Protein AF-A0A3D2C2N5-F1 (afdb_monomer)

Solvent-accessible surface area (backbone atoms only — not comparable to full-atom values): 8284 Å² total; per-residue (Å²): 113,70,69,58,53,47,53,53,48,52,54,52,52,60,46,55,76,74,48,88,79,74,85,89,80,91,80,88,78,79,84,83,82,83,88,67,76,67,67,65,82,75,57,78,84,77,79,89,74,62,71,46,78,41,65,74,47,24,3,36,42,69,61,50,52,56,50,53,52,53,56,63,68,71,47,66,97,87,62,80,56,43,34,36,37,63,19,26,42,40,44,76,32,90,33,33,64,61,32,47,56,51,52,52,49,37,37,74,71,70,45,32,49,70,51,84,21,71,50,50,52,26,60,74,66,71,54,87,50,95,86,63,45,76,115

Radius of gyration: 17.04 Å; Cα contacts (8 Å, |Δi|>4): 154; chains: 1; bounding box: 35×33×55 Å

Sequence (135 aa):
MVLADVEQRIRHHDRSHKELQSAQAHQQVAPTIIRGPLVSALISSLPAGPLDIIGDVHGEIHALEAILDRLDQRKPRGARPHLVFLGDLVDRGPDSMAVVDRVAGLVRDGRASCILGNHELNLIRDRKRSGNHWF

Nearest PDB structures (foldseek):
  8alk-assembly1_B  TM=4.092E-01  e=3.899E+00  Homo sapiens
  8ap9-assembly1_G  TM=3.408E-01  e=6.940E+00  Trypanosoma brucei brucei
  3tsa-assembly1_B  TM=3.134E-01  e=7.399E+00  Saccharopolyspora spinosa
  2e89-assembly2_C  TM=3.038E-01  e=7.399E+00  Aquifex aeolicus

pLDDT: mean 76.77, std 20.69, range [29.77, 98.12]

Mean predicted aligned error: 11.0 Å

Foldseek 3Di:
DLLVLLLVLLVVVVVVVVPPDDDDDDDDDDDDDDDDPVPVVVDDDDDDDAEDEDEAQAQVLVVVVVVVVVLVVVDDPDDRHAYEYEANLHADYDGSNNSSVVQVVCVVVVRYDYDYDVLSVCSSVVNDDVRRPRD

Structure (mmCIF, N/CA/C/O backbone):
data_AF-A0A3D2C2N5-F1
#
_entry.id   AF-A0A3D2C2N5-F1
#
loop_
_atom_site.group_PDB
_atom_site.id
_atom_site.type_symbol
_atom_site.label_atom_id
_atom_site.label_alt_id
_atom_site.label_comp_id
_atom_site.label_asym_id
_atom_site.label_entity_id
_atom_site.label_seq_id
_atom_site.pdbx_PDB_ins_code
_atom_site.Cartn_x
_atom_site.Cartn_y
_atom_site.Cartn_z
_atom_site.occupancy
_atom_site.B_iso_or_equiv
_atom_site.auth_seq_id
_atom_site.auth_comp_id
_atom_site.auth_asym_id
_atom_site.auth_atom_id
_atom_site.pdbx_PDB_model_num
ATOM 1 N N . MET A 1 1 ? -11.634 2.674 -7.690 1.00 53.88 1 MET A N 1
ATOM 2 C CA . MET A 1 1 ? -11.533 3.392 -8.977 1.00 53.88 1 MET A CA 1
ATOM 3 C C . MET A 1 1 ? -10.067 3.629 -9.321 1.00 53.88 1 MET A C 1
ATOM 5 O O . MET A 1 1 ? -9.597 2.988 -10.237 1.00 53.88 1 MET A O 1
ATOM 9 N N . VAL A 1 2 ? -9.306 4.371 -8.508 1.00 68.88 2 VAL A N 1
ATOM 10 C CA . VAL A 1 2 ? -7.919 4.758 -8.845 1.00 68.88 2 VAL A CA 1
ATOM 11 C C . VAL A 1 2 ? -6.908 3.597 -8.941 1.00 68.88 2 VAL A C 1
ATOM 13 O O . VAL A 1 2 ? -6.146 3.557 -9.896 1.00 68.88 2 VAL A O 1
ATOM 16 N N . LEU A 1 3 ? -6.908 2.618 -8.021 1.00 72.38 3 LEU A N 1
ATOM 17 C CA . LEU A 1 3 ? -5.986 1.465 -8.116 1.00 72.38 3 LEU A CA 1
ATOM 18 C C . LEU A 1 3 ? -6.238 0.599 -9.364 1.00 72.38 3 LEU A C 1
ATOM 20 O O . LEU A 1 3 ? -5.293 0.102 -9.958 1.00 72.38 3 LEU A O 1
ATOM 24 N N . ALA A 1 4 ? -7.490 0.490 -9.820 1.00 73.62 4 ALA A N 1
ATOM 25 C CA . ALA A 1 4 ? -7.815 -0.237 -11.048 1.00 73.62 4 ALA A CA 1
ATOM 26 C C . ALA A 1 4 ? -7.259 0.472 -12.298 1.00 73.62 4 ALA A C 1
ATOM 28 O O . 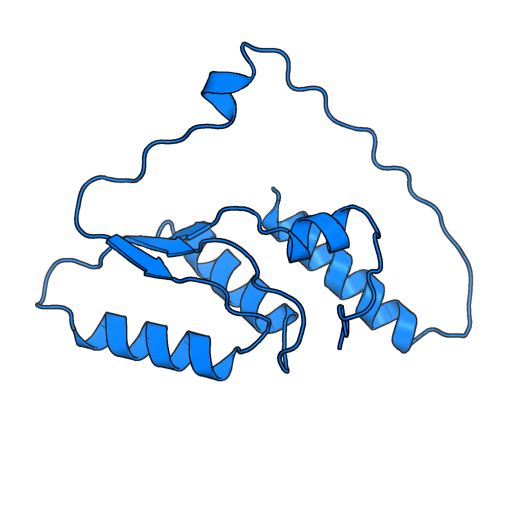ALA A 1 4 ? -6.795 -0.189 -13.225 1.00 73.62 4 ALA A O 1
ATOM 29 N N . ASP A 1 5 ? -7.258 1.809 -12.309 1.00 74.31 5 ASP A N 1
ATOM 30 C CA . ASP A 1 5 ? -6.649 2.593 -13.390 1.00 74.31 5 ASP A CA 1
ATOM 31 C C . ASP A 1 5 ? -5.119 2.411 -13.409 1.00 74.31 5 ASP A C 1
ATOM 33 O O . ASP A 1 5 ? -4.521 2.300 -14.481 1.00 74.31 5 ASP A O 1
ATOM 37 N N . VAL A 1 6 ? -4.485 2.311 -12.231 1.00 73.56 6 VAL A N 1
ATOM 38 C CA . VAL A 1 6 ? -3.057 1.968 -12.086 1.00 73.56 6 VAL A CA 1
ATOM 39 C C . VAL A 1 6 ? -2.783 0.565 -12.641 1.00 73.56 6 VAL A C 1
ATOM 41 O O . VAL A 1 6 ? -1.938 0.433 -13.526 1.00 73.56 6 VAL A O 1
ATOM 44 N N . GLU A 1 7 ? -3.532 -0.460 -12.213 1.00 78.56 7 GLU A N 1
ATOM 45 C CA . GLU A 1 7 ? -3.403 -1.846 -12.707 1.00 78.56 7 GLU A CA 1
ATOM 46 C C . GLU A 1 7 ? -3.497 -1.919 -14.240 1.00 78.56 7 GLU A C 1
ATOM 48 O O . GLU A 1 7 ? -2.642 -2.514 -14.902 1.00 78.56 7 GLU A O 1
ATOM 53 N N . GLN A 1 8 ? -4.519 -1.286 -14.831 1.00 78.44 8 GLN A N 1
ATOM 54 C CA . GLN A 1 8 ? -4.705 -1.263 -16.286 1.00 78.44 8 GLN A CA 1
ATOM 55 C C . GLN A 1 8 ? -3.513 -0.628 -17.008 1.00 78.44 8 GLN A C 1
ATOM 57 O O . GLN A 1 8 ? -3.104 -1.101 -18.074 1.00 78.44 8 GLN A O 1
ATOM 62 N N . ARG A 1 9 ? -2.937 0.428 -16.428 1.00 80.75 9 ARG A N 1
ATOM 63 C CA . ARG A 1 9 ? -1.818 1.159 -17.021 1.00 80.75 9 ARG A CA 1
ATOM 64 C C . ARG A 1 9 ? -0.505 0.384 -16.952 1.00 80.75 9 ARG A C 1
ATOM 66 O O . ARG A 1 9 ? 0.233 0.417 -17.940 1.00 80.75 9 ARG A O 1
ATOM 73 N N . ILE A 1 10 ? -0.251 -0.336 -15.854 1.00 76.50 10 ILE A N 1
ATOM 74 C CA . ILE A 1 10 ? 0.893 -1.258 -15.749 1.00 76.50 10 ILE A CA 1
ATOM 75 C C . ILE A 1 10 ? 0.752 -2.353 -16.819 1.00 76.50 10 ILE A C 1
ATOM 77 O O . ILE A 1 10 ? 1.657 -2.527 -17.631 1.00 76.50 10 ILE A O 1
ATOM 81 N N . ARG A 1 11 ? -0.424 -2.998 -16.933 1.00 77.94 11 ARG A N 1
ATOM 82 C CA . ARG A 1 11 ? -0.673 -4.054 -17.945 1.00 77.94 11 ARG A CA 1
ATOM 83 C C . ARG A 1 11 ? -0.476 -3.566 -19.381 1.00 77.94 11 ARG A C 1
ATOM 85 O O . ARG A 1 11 ? 0.016 -4.312 -20.226 1.00 77.94 11 ARG A O 1
ATOM 92 N N . HIS A 1 12 ? -0.889 -2.334 -19.675 1.00 73.81 12 HIS A N 1
ATOM 93 C CA . HIS A 1 12 ? -0.700 -1.729 -20.994 1.00 73.81 12 HIS A CA 1
ATOM 94 C C . HIS A 1 12 ? 0.785 -1.485 -21.312 1.00 73.81 12 HIS A C 1
ATOM 96 O O . HIS A 1 12 ? 1.229 -1.747 -22.432 1.00 73.81 12 HIS A O 1
ATOM 102 N N . HIS A 1 13 ? 1.567 -1.038 -20.327 1.00 66.75 13 HIS A N 1
ATOM 103 C CA . HIS A 1 13 ? 3.010 -0.856 -20.486 1.00 66.75 13 HIS A CA 1
ATOM 104 C C . HIS A 1 13 ? 3.757 -2.192 -20.636 1.00 66.75 13 HIS A C 1
ATOM 106 O O . HIS A 1 13 ? 4.566 -2.316 -21.556 1.00 66.75 13 HIS A O 1
ATOM 112 N N . ASP A 1 14 ? 3.425 -3.216 -19.843 1.00 62.28 14 ASP A N 1
ATOM 113 C CA . ASP A 1 14 ? 4.034 -4.554 -19.954 1.00 62.28 14 ASP A CA 1
ATOM 114 C C . ASP A 1 14 ? 3.769 -5.210 -21.317 1.00 62.28 14 ASP A C 1
ATOM 116 O O . ASP A 1 14 ? 4.651 -5.844 -21.905 1.00 62.28 14 ASP A O 1
ATOM 120 N N . ARG A 1 15 ? 2.558 -5.031 -21.868 1.00 55.47 15 ARG A N 1
ATOM 121 C CA . ARG A 1 15 ? 2.233 -5.481 -23.234 1.00 55.47 15 ARG A CA 1
ATOM 122 C C . ARG A 1 15 ? 3.045 -4.747 -24.295 1.00 55.47 15 ARG A C 1
ATOM 124 O O . ARG A 1 15 ? 3.504 -5.380 -25.241 1.00 55.47 15 ARG A O 1
ATOM 131 N N . SER A 1 16 ? 3.305 -3.456 -24.103 1.00 50.47 16 SER A N 1
ATOM 132 C CA . SER A 1 16 ? 4.093 -2.646 -25.040 1.00 50.47 16 SER A CA 1
ATOM 133 C C . SER A 1 16 ? 5.555 -3.114 -25.158 1.00 50.47 16 SER A C 1
ATOM 135 O O . SER A 1 16 ? 6.175 -2.903 -26.197 1.00 50.47 16 SER A O 1
ATOM 137 N N . HIS A 1 17 ? 6.101 -3.799 -24.142 1.00 45.78 17 HIS A N 1
ATOM 138 C CA . HIS A 1 17 ? 7.426 -4.436 -24.206 1.00 45.78 17 HIS A CA 1
ATOM 139 C C . HIS A 1 17 ? 7.424 -5.803 -24.919 1.00 45.78 17 HIS A C 1
ATOM 141 O O . HIS A 1 17 ? 8.461 -6.220 -25.436 1.00 45.78 17 HIS A O 1
ATOM 147 N N . LYS A 1 18 ? 6.278 -6.501 -24.978 1.00 40.97 18 LYS A N 1
ATOM 148 C CA . LYS A 1 18 ? 6.130 -7.789 -25.687 1.00 40.97 18 LYS A CA 1
ATOM 149 C C . LYS A 1 18 ? 5.629 -7.648 -27.129 1.00 40.97 18 LYS A C 1
ATOM 151 O O . LYS A 1 18 ? 5.883 -8.538 -27.934 1.00 40.97 18 LYS A O 1
ATOM 156 N N . GLU A 1 19 ? 4.983 -6.538 -27.482 1.00 37.81 19 GLU A N 1
ATOM 157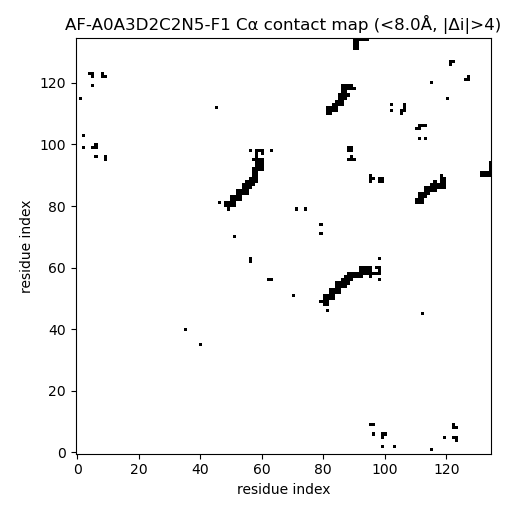 C CA . GLU A 1 19 ? 4.381 -6.304 -28.804 1.00 37.81 19 GLU A CA 1
ATOM 158 C C . GLU A 1 19 ? 5.014 -5.107 -29.538 1.00 37.81 19 GLU A C 1
ATOM 160 O O . GLU A 1 19 ? 4.330 -4.210 -30.024 1.00 37.81 19 GLU A O 1
ATOM 165 N N . LEU A 1 20 ? 6.339 -5.121 -29.723 1.00 41.62 20 LEU A N 1
ATOM 166 C CA . LEU A 1 20 ? 7.014 -4.234 -30.690 1.00 41.62 20 LEU A CA 1
ATOM 167 C C . LEU A 1 20 ? 6.808 -4.646 -32.165 1.00 41.62 20 LEU A C 1
ATOM 169 O O . LEU A 1 20 ? 7.572 -4.239 -33.035 1.00 41.62 20 LEU A O 1
ATOM 173 N N . GLN A 1 21 ? 5.749 -5.400 -32.472 1.00 47.03 21 GLN A N 1
ATOM 174 C CA . GLN A 1 21 ? 5.176 -5.517 -33.814 1.00 47.03 21 GLN A CA 1
ATOM 175 C C . GLN A 1 21 ? 3.660 -5.731 -33.716 1.00 47.03 21 GLN A C 1
ATOM 177 O O . GLN A 1 21 ? 3.198 -6.865 -33.726 1.00 47.03 21 GLN A O 1
ATOM 182 N N . SER A 1 22 ? 2.879 -4.650 -33.619 1.00 34.94 22 SER A N 1
ATOM 183 C CA . SER A 1 22 ? 1.738 -4.353 -34.512 1.00 34.94 22 SER A CA 1
ATOM 184 C C . SER A 1 22 ? 0.665 -3.447 -33.877 1.00 34.94 22 SER A C 1
ATOM 186 O O . SER A 1 22 ? 0.139 -3.712 -32.809 1.00 34.94 22 SER A O 1
ATOM 188 N N . ALA A 1 23 ? 0.335 -2.396 -34.638 1.00 36.41 23 ALA A N 1
ATOM 189 C CA . ALA A 1 23 ? -0.903 -1.608 -34.678 1.00 36.41 23 ALA A CA 1
ATOM 190 C C . ALA A 1 23 ? -1.383 -0.797 -33.447 1.00 36.41 23 ALA A C 1
ATOM 192 O O . ALA A 1 23 ? -1.660 -1.286 -32.360 1.00 36.41 23 ALA A O 1
ATOM 193 N N . GLN A 1 24 ? -1.580 0.497 -33.716 1.00 48.19 24 GLN A N 1
ATOM 194 C CA . GLN A 1 24 ? -2.157 1.532 -32.857 1.00 48.19 24 GLN A CA 1
ATOM 195 C C . GLN A 1 24 ? -3.647 1.294 -32.541 1.00 48.19 24 GLN A C 1
ATOM 197 O O . GLN A 1 24 ? -4.404 0.910 -33.429 1.00 48.19 24 GLN A O 1
ATOM 202 N N . ALA A 1 25 ? -4.099 1.717 -31.354 1.00 34.84 25 ALA A N 1
ATOM 203 C CA . ALA A 1 25 ? -5.458 2.235 -31.148 1.00 34.84 25 ALA A CA 1
ATOM 204 C C . ALA A 1 25 ? -5.496 3.214 -29.957 1.00 34.84 25 ALA A C 1
ATOM 206 O O . ALA A 1 25 ? -5.278 2.838 -28.809 1.00 34.84 25 ALA A O 1
ATOM 207 N N . HIS A 1 26 ? -5.764 4.490 -30.247 1.00 45.66 26 HIS A N 1
ATOM 208 C CA . HIS A 1 26 ? -6.081 5.518 -29.255 1.00 45.66 26 HIS A CA 1
ATOM 209 C C . HIS A 1 26 ? -7.474 5.263 -28.670 1.00 45.66 26 HIS A C 1
ATOM 211 O O . HIS A 1 26 ? -8.437 5.153 -29.428 1.00 45.66 26 HIS A O 1
ATOM 217 N N . GLN A 1 27 ? -7.614 5.290 -27.343 1.00 36.47 27 GLN A N 1
ATOM 218 C CA . GLN A 1 27 ? -8.919 5.451 -26.703 1.00 36.47 27 GLN A CA 1
ATOM 219 C C . GLN A 1 27 ? -8.841 6.572 -25.661 1.00 36.47 27 GLN A C 1
ATOM 221 O O . GLN A 1 27 ? -8.244 6.427 -24.597 1.00 36.47 27 GLN A O 1
ATOM 226 N N . GLN A 1 28 ? -9.400 7.732 -26.014 1.00 33.47 28 GLN A N 1
ATOM 227 C CA . GLN A 1 28 ? -9.581 8.860 -25.102 1.00 33.47 28 GLN A CA 1
ATOM 228 C C . GLN A 1 28 ? -10.653 8.500 -24.070 1.00 33.47 28 GLN A C 1
ATOM 230 O O . GLN A 1 28 ? -11.818 8.314 -24.418 1.00 33.47 28 GLN A O 1
ATOM 235 N N . VAL A 1 29 ? -10.266 8.431 -22.798 1.00 37.09 29 VAL A N 1
ATOM 236 C CA . VAL A 1 29 ? -11.207 8.351 -21.678 1.00 37.09 29 VAL A CA 1
ATOM 237 C C . VAL A 1 29 ? -11.601 9.783 -21.312 1.00 37.09 29 VAL A C 1
ATOM 239 O O . VAL A 1 29 ? -10.746 10.598 -20.966 1.00 37.09 29 VAL A O 1
ATOM 242 N N . ALA A 1 30 ? -12.883 10.125 -21.447 1.00 29.77 30 ALA A N 1
ATOM 243 C CA . ALA A 1 30 ? -13.382 11.452 -21.097 1.00 29.77 30 ALA A CA 1
ATOM 244 C C . ALA A 1 30 ? -13.314 11.670 -19.570 1.00 29.77 30 ALA A C 1
ATOM 246 O O . ALA A 1 30 ? -13.683 10.767 -18.816 1.00 29.77 30 ALA A O 1
ATOM 247 N N . PRO A 1 31 ? -12.877 12.847 -19.080 1.00 37.38 31 PRO A N 1
ATOM 248 C CA . PRO A 1 31 ? -12.829 13.113 -17.649 1.00 37.38 31 PRO A CA 1
ATOM 249 C C . PRO A 1 31 ? -14.248 13.255 -17.082 1.00 37.38 31 PRO A C 1
ATOM 251 O O . PRO A 1 31 ? -15.002 14.154 -17.458 1.00 37.38 31 PRO A O 1
ATOM 254 N N . THR A 1 32 ? -14.606 12.383 -16.142 1.00 40.78 32 THR A N 1
ATOM 255 C CA . THR A 1 32 ? -15.839 12.504 -15.357 1.00 40.78 32 THR A CA 1
ATOM 256 C C . THR A 1 32 ? -15.734 13.713 -14.425 1.00 40.78 32 THR A C 1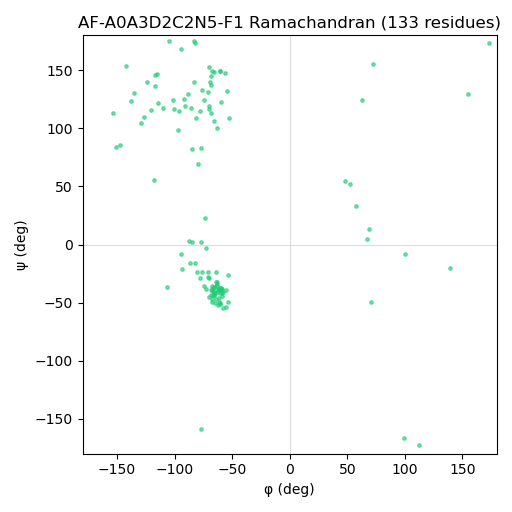
ATOM 258 O O . THR A 1 32 ? -14.934 13.727 -13.492 1.00 40.78 32 THR A O 1
ATOM 261 N N . ILE A 1 33 ? -16.547 14.744 -14.670 1.00 44.19 33 ILE A N 1
ATOM 262 C CA . ILE A 1 33 ? -16.612 15.949 -13.832 1.00 44.19 33 ILE A CA 1
ATOM 263 C C . ILE A 1 33 ? -17.493 15.658 -12.611 1.00 44.19 33 ILE A C 1
ATOM 265 O O . ILE A 1 33 ? -18.715 15.577 -12.727 1.00 44.19 33 ILE A O 1
ATOM 269 N N . ILE A 1 34 ? -16.888 15.548 -11.427 1.00 47.66 34 ILE A N 1
ATOM 270 C CA . ILE A 1 34 ? -17.625 15.482 -10.158 1.00 47.66 34 ILE A CA 1
ATOM 271 C C . ILE A 1 34 ? -18.086 16.900 -9.788 1.00 47.66 34 ILE A C 1
ATOM 273 O O . ILE A 1 34 ? -17.263 17.782 -9.546 1.00 47.66 34 ILE A O 1
ATOM 277 N N . ARG A 1 35 ? -19.405 17.138 -9.760 1.00 41.06 35 ARG A N 1
ATOM 278 C CA . ARG A 1 35 ? -20.008 18.411 -9.320 1.00 41.06 35 ARG A CA 1
ATOM 279 C C . ARG A 1 35 ? -20.426 18.318 -7.845 1.00 41.06 35 ARG A C 1
ATOM 281 O O . ARG A 1 35 ? -21.324 17.556 -7.509 1.00 41.06 35 ARG A O 1
ATOM 288 N N . GLY A 1 36 ? -19.778 19.111 -6.989 1.00 49.81 36 GLY A N 1
ATOM 289 C CA . GLY A 1 36 ? -20.025 19.277 -5.547 1.00 49.81 36 GLY A CA 1
ATOM 290 C C . GLY A 1 36 ? -18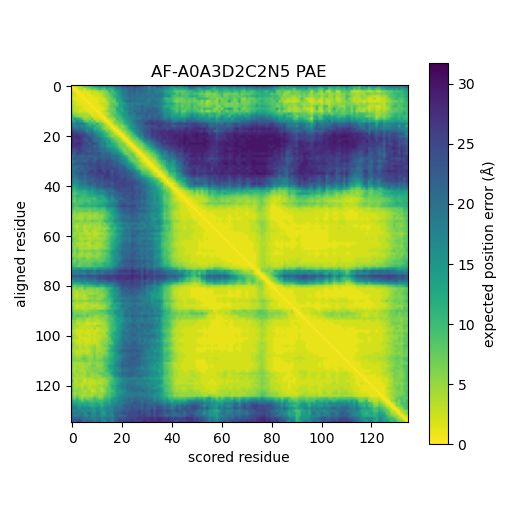.933 20.168 -4.924 1.00 49.81 36 GLY A C 1
ATOM 291 O O . GLY A 1 36 ? -17.982 20.501 -5.638 1.00 49.81 36 GLY A O 1
ATOM 292 N N . PRO A 1 37 ? -19.011 20.581 -3.640 1.00 45.88 37 PRO A N 1
ATOM 293 C CA . PRO A 1 37 ? -17.903 21.283 -2.995 1.00 45.88 37 PRO A CA 1
ATOM 294 C C . PRO A 1 37 ? -16.693 20.336 -2.946 1.00 45.88 37 PRO A C 1
ATOM 296 O O . PRO A 1 37 ? -16.629 19.424 -2.124 1.00 45.88 37 PRO A O 1
ATOM 299 N N . LEU A 1 38 ? -15.757 20.538 -3.879 1.00 54.62 38 LEU A N 1
ATOM 300 C CA . LEU A 1 38 ? -14.654 19.626 -4.218 1.00 54.62 38 LEU A CA 1
ATOM 301 C C . LEU A 1 38 ? -13.791 19.211 -3.020 1.00 54.62 38 LEU A C 1
ATOM 303 O O . LEU A 1 38 ? -13.201 18.138 -3.032 1.00 54.62 38 LEU A O 1
ATOM 307 N N . VAL A 1 39 ? -13.732 20.032 -1.974 1.00 48.34 39 VAL A N 1
ATOM 308 C CA . VAL A 1 39 ? -12.829 19.816 -0.839 1.00 48.34 39 VAL A CA 1
ATOM 309 C C . VAL A 1 39 ? -13.306 18.677 0.070 1.00 48.34 39 VAL A C 1
ATOM 311 O O . VAL A 1 39 ? -12.487 17.902 0.552 1.00 48.34 39 VAL A O 1
ATOM 314 N N . SER A 1 40 ? -14.622 18.507 0.256 1.00 48.16 40 SER A N 1
ATOM 315 C CA . SER A 1 40 ? -15.151 17.465 1.153 1.00 48.16 40 SER A CA 1
ATOM 316 C C . SER A 1 40 ? -15.091 16.061 0.547 1.00 48.16 40 SER A C 1
ATOM 318 O O . SER A 1 40 ? -15.090 15.090 1.292 1.00 48.16 40 SER A O 1
ATOM 320 N N . ALA A 1 41 ? -15.049 15.938 -0.783 1.00 58.25 41 ALA A N 1
ATOM 321 C CA . ALA A 1 41 ? -14.942 14.646 -1.466 1.00 58.25 41 ALA A CA 1
ATOM 322 C C . ALA A 1 41 ? -13.491 14.128 -1.549 1.00 58.25 41 ALA A C 1
ATOM 324 O O . ALA A 1 41 ? -13.278 12.951 -1.828 1.00 58.25 41 ALA A O 1
ATOM 325 N N . LEU A 1 42 ? -12.501 14.998 -1.313 1.00 65.50 42 LEU A N 1
ATOM 326 C CA . LEU A 1 42 ? -11.070 14.669 -1.337 1.00 65.50 42 LEU A CA 1
ATOM 327 C C . LEU A 1 42 ? -10.505 14.331 0.050 1.00 65.50 42 LEU A C 1
ATOM 329 O O . LEU A 1 42 ? -9.355 13.913 0.156 1.00 65.50 42 LEU A O 1
ATOM 333 N N . ILE A 1 43 ? -11.296 14.524 1.108 1.00 72.44 43 ILE A N 1
ATOM 334 C CA . ILE A 1 43 ? -10.893 14.297 2.494 1.00 72.44 43 ILE A CA 1
ATOM 335 C C . ILE A 1 43 ? -11.826 13.247 3.091 1.00 72.44 43 ILE A C 1
ATOM 337 O O . ILE A 1 43 ? -13.021 13.479 3.249 1.00 72.44 43 ILE A O 1
ATOM 341 N N . SER A 1 44 ? -11.266 12.096 3.448 1.00 76.00 44 SER A N 1
ATOM 342 C CA . SER A 1 44 ? -11.971 11.031 4.160 1.00 76.00 44 SER A CA 1
ATOM 343 C C . SER A 1 44 ? -11.334 10.812 5.525 1.00 76.00 44 SER A C 1
ATOM 345 O O . SER A 1 44 ? -10.109 10.735 5.631 1.00 76.00 44 SER A O 1
ATOM 347 N N . SER A 1 45 ? -12.152 10.653 6.562 1.00 84.06 45 SER A N 1
ATOM 348 C CA . SER A 1 45 ? -11.675 10.212 7.871 1.00 84.06 45 SER A CA 1
ATOM 349 C C . SER A 1 45 ? -11.223 8.753 7.816 1.00 84.06 45 SER A C 1
ATOM 351 O O . SER A 1 45 ? -11.895 7.916 7.211 1.00 84.06 45 SER A O 1
ATOM 353 N N . LEU A 1 46 ? -10.123 8.437 8.494 1.00 87.31 46 LEU A N 1
ATOM 354 C CA . LEU A 1 46 ? -9.714 7.055 8.728 1.00 87.31 46 LEU A CA 1
ATOM 355 C C . LEU A 1 46 ? -10.664 6.369 9.725 1.00 87.31 46 LEU A C 1
ATOM 357 O O . LEU A 1 46 ? -11.271 7.054 10.556 1.00 87.31 46 LEU A O 1
ATOM 361 N N . PRO A 1 47 ? -10.815 5.034 9.651 1.00 86.81 47 PRO A N 1
ATOM 362 C CA . PRO A 1 47 ? -11.610 4.301 10.625 1.00 86.81 47 PRO A CA 1
ATOM 363 C C . PRO A 1 47 ? -11.034 4.467 12.034 1.00 86.81 47 PRO A C 1
ATOM 365 O O . PRO A 1 47 ? -9.828 4.622 12.224 1.00 86.81 47 PRO A O 1
ATOM 368 N N . ALA A 1 48 ? -11.916 4.427 13.032 1.00 86.44 48 ALA A N 1
ATOM 369 C CA . ALA A 1 48 ? -11.508 4.457 14.428 1.00 86.44 48 ALA A CA 1
ATOM 370 C C . ALA A 1 48 ? -10.768 3.166 14.813 1.00 86.44 48 ALA A C 1
ATOM 372 O O . ALA A 1 48 ? -11.082 2.084 14.316 1.00 86.44 48 ALA A O 1
ATOM 373 N N . GLY A 1 49 ? -9.830 3.278 15.754 1.00 89.38 49 GLY A N 1
ATOM 374 C CA . GLY A 1 49 ? -9.032 2.156 16.244 1.00 89.38 49 GLY A CA 1
ATOM 375 C C . GLY A 1 49 ? -7.553 2.267 15.863 1.00 89.38 49 GLY A C 1
ATOM 376 O O . GLY A 1 49 ? -7.109 3.316 15.393 1.00 89.38 49 GLY A O 1
ATOM 377 N N . PRO A 1 50 ? -6.763 1.214 16.122 1.00 90.06 50 PRO A N 1
ATOM 378 C CA . PRO A 1 50 ? -5.342 1.214 15.809 1.00 90.06 50 PRO A CA 1
ATOM 379 C C . PRO A 1 50 ? -5.109 1.212 14.294 1.00 90.06 50 PRO A C 1
ATOM 381 O O . PRO A 1 50 ? -5.845 0.567 13.541 1.00 90.06 50 PRO A O 1
ATOM 384 N N . LEU A 1 51 ? -4.052 1.903 13.869 1.00 92.62 51 LEU A N 1
ATOM 385 C CA . LEU A 1 51 ? -3.640 2.031 12.475 1.00 92.62 51 LEU A CA 1
ATOM 386 C C . LEU A 1 51 ? -2.194 1.568 12.314 1.00 92.62 51 LEU A C 1
ATOM 388 O O . LEU A 1 51 ? -1.347 1.934 13.129 1.00 92.62 51 LEU A O 1
ATOM 392 N N . ASP A 1 52 ? -1.918 0.853 11.228 1.00 94.94 52 ASP A N 1
ATOM 393 C CA . ASP A 1 52 ? -0.554 0.611 10.757 1.00 94.94 52 ASP A CA 1
ATOM 394 C C . ASP A 1 52 ? -0.353 1.398 9.457 1.00 94.94 52 ASP A C 1
ATOM 396 O O . ASP A 1 52 ? -1.055 1.178 8.467 1.00 94.94 52 ASP A O 1
ATOM 400 N N . ILE A 1 53 ? 0.586 2.344 9.467 1.00 95.88 53 ILE A N 1
ATOM 401 C CA . ILE A 1 53 ? 0.852 3.235 8.333 1.00 95.88 53 ILE A CA 1
ATOM 402 C C . ILE A 1 53 ? 2.085 2.728 7.587 1.00 95.88 53 ILE A C 1
ATOM 404 O O . ILE A 1 53 ? 3.150 2.558 8.181 1.00 95.88 53 ILE A O 1
ATOM 408 N N . ILE A 1 54 ? 1.929 2.492 6.288 1.00 97.06 54 ILE A N 1
ATOM 409 C CA . ILE A 1 54 ? 2.947 1.936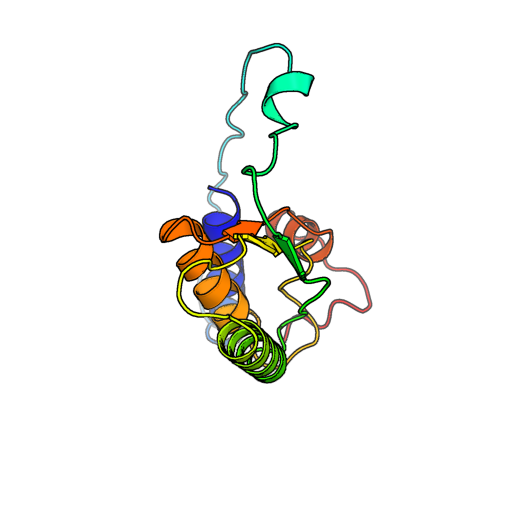 5.400 1.00 97.06 54 ILE A CA 1
ATOM 410 C C . ILE A 1 54 ? 3.316 3.013 4.377 1.00 97.06 54 ILE A C 1
ATOM 412 O O . ILE A 1 54 ? 2.449 3.533 3.672 1.00 97.06 54 ILE A O 1
ATOM 416 N N . GLY A 1 55 ? 4.601 3.368 4.349 1.00 96.12 55 GLY A N 1
ATOM 417 C CA . GLY A 1 55 ? 5.167 4.306 3.380 1.00 96.12 55 GLY A CA 1
ATOM 418 C C . GLY A 1 55 ? 5.387 3.674 2.006 1.00 96.12 55 GLY A C 1
ATOM 419 O O . GLY A 1 55 ? 4.777 2.657 1.678 1.00 96.12 55 GLY A O 1
ATOM 420 N N . ASP A 1 56 ? 6.277 4.284 1.233 1.00 96.31 56 ASP A N 1
ATOM 421 C CA . ASP A 1 56 ? 6.594 3.904 -0.142 1.00 96.31 56 ASP A CA 1
ATOM 422 C C . ASP A 1 56 ? 6.995 2.423 -0.236 1.00 96.31 56 ASP A C 1
ATOM 424 O O . ASP A 1 56 ? 7.820 1.931 0.542 1.00 96.31 56 ASP A O 1
ATOM 428 N N . VAL A 1 57 ? 6.407 1.715 -1.203 1.00 96.44 57 VAL A N 1
ATOM 429 C CA . VAL A 1 57 ? 6.666 0.284 -1.434 1.00 96.44 57 VAL A CA 1
ATOM 430 C C . VAL A 1 57 ? 7.511 0.078 -2.682 1.00 96.44 57 VAL A C 1
ATOM 432 O O . VAL A 1 57 ? 8.366 -0.801 -2.685 1.00 96.44 57 VAL A O 1
ATOM 435 N N . HIS A 1 58 ? 7.299 0.886 -3.725 1.00 95.06 58 HIS A N 1
ATOM 436 C CA . HIS A 1 58 ? 8.117 0.881 -4.935 1.00 95.06 58 HIS A CA 1
ATOM 437 C C . HIS A 1 58 ? 8.366 -0.522 -5.507 1.00 95.06 58 HIS A C 1
ATOM 439 O O . HIS A 1 58 ? 9.505 -0.934 -5.664 1.00 95.06 58 HIS A O 1
ATOM 445 N N . GLY A 1 59 ? 7.318 -1.304 -5.771 1.00 94.44 59 GLY A N 1
ATOM 446 C CA . GLY A 1 59 ? 7.440 -2.625 -6.398 1.00 94.44 59 GLY A CA 1
ATOM 447 C C . GLY A 1 59 ? 8.135 -3.710 -5.562 1.00 94.44 59 GLY A C 1
ATOM 448 O O . GLY A 1 59 ? 8.324 -4.821 -6.059 1.00 94.44 59 GLY A O 1
ATOM 449 N N . GLU A 1 60 ? 8.501 -3.441 -4.305 1.00 97.19 60 GLU A N 1
ATOM 450 C CA . GLU A 1 60 ? 9.179 -4.393 -3.414 1.00 97.19 60 GLU A CA 1
ATOM 451 C C . GLU A 1 60 ? 8.202 -5.396 -2.779 1.00 97.19 60 GLU A C 1
ATOM 453 O O . GLU A 1 60 ? 7.945 -5.385 -1.570 1.00 97.19 60 GLU A O 1
ATOM 458 N N . ILE A 1 61 ? 7.652 -6.303 -3.593 1.00 97.56 61 ILE A N 1
ATOM 459 C CA . ILE A 1 61 ? 6.643 -7.279 -3.150 1.00 97.56 61 ILE A CA 1
ATOM 460 C C . ILE A 1 61 ? 7.105 -8.128 -1.954 1.00 97.56 61 ILE A C 1
ATOM 462 O O . ILE A 1 61 ? 6.337 -8.367 -1.023 1.00 97.56 61 ILE A O 1
ATOM 466 N N . HIS A 1 62 ? 8.374 -8.540 -1.922 1.00 97.50 62 HIS A N 1
ATOM 467 C CA . HIS A 1 62 ? 8.902 -9.346 -0.821 1.00 97.50 62 HIS A CA 1
ATOM 468 C C . HIS A 1 62 ? 8.989 -8.560 0.491 1.00 97.50 62 HIS A C 1
ATOM 470 O O . HIS A 1 62 ? 8.681 -9.103 1.553 1.00 97.50 62 HIS A O 1
ATOM 476 N N . ALA A 1 63 ? 9.374 -7.281 0.428 1.00 97.44 63 ALA A N 1
ATOM 477 C CA . ALA A 1 63 ? 9.401 -6.416 1.603 1.00 97.44 63 ALA A CA 1
ATOM 478 C C . ALA A 1 63 ? 7.981 -6.130 2.111 1.00 97.44 63 ALA A C 1
ATOM 480 O O . ALA A 1 63 ? 7.750 -6.151 3.324 1.00 97.44 63 ALA A O 1
ATOM 481 N N . LEU A 1 64 ? 7.028 -5.927 1.192 1.00 98.12 64 LEU A N 1
ATOM 482 C CA . LEU A 1 64 ? 5.618 -5.749 1.525 1.00 98.12 64 LEU A CA 1
ATOM 483 C C . LEU A 1 64 ? 5.068 -6.957 2.294 1.00 98.12 64 LEU A C 1
ATOM 485 O O . LEU A 1 64 ? 4.558 -6.779 3.401 1.00 98.12 64 LEU A O 1
ATOM 489 N N . GLU A 1 65 ? 5.200 -8.174 1.758 1.00 97.94 65 GLU A N 1
ATOM 490 C CA . GLU A 1 65 ? 4.709 -9.379 2.447 1.00 97.94 65 GLU A CA 1
ATOM 491 C C . GLU A 1 65 ? 5.399 -9.578 3.804 1.00 97.94 65 GLU A C 1
ATOM 493 O O . GLU A 1 65 ? 4.728 -9.833 4.803 1.00 97.94 65 GLU A O 1
ATOM 498 N N . ALA A 1 66 ? 6.716 -9.354 3.888 1.00 97.38 66 ALA A N 1
ATOM 499 C CA . ALA A 1 66 ? 7.451 -9.482 5.147 1.00 97.38 66 ALA A CA 1
ATOM 500 C C . ALA A 1 66 ? 6.945 -8.516 6.237 1.00 97.38 66 ALA A C 1
ATOM 502 O O . ALA A 1 66 ? 6.855 -8.885 7.415 1.00 97.38 66 ALA A O 1
ATOM 503 N N . ILE A 1 67 ? 6.602 -7.276 5.868 1.00 96.12 67 ILE A N 1
ATOM 504 C CA . ILE A 1 67 ? 6.015 -6.310 6.803 1.00 96.12 67 ILE A CA 1
ATOM 505 C C . ILE A 1 67 ? 4.595 -6.728 7.185 1.00 96.12 67 ILE A C 1
ATOM 507 O O . ILE A 1 67 ? 4.277 -6.713 8.376 1.00 96.12 67 ILE A O 1
ATOM 511 N N . LEU A 1 68 ? 3.757 -7.132 6.226 1.00 95.50 68 LEU A N 1
ATOM 512 C CA . LEU A 1 68 ? 2.385 -7.576 6.497 1.00 95.50 68 LEU A CA 1
ATOM 513 C C . LEU A 1 68 ? 2.355 -8.766 7.464 1.00 95.50 68 LEU A C 1
ATOM 515 O O . LEU A 1 68 ? 1.600 -8.738 8.440 1.00 95.50 68 LEU A O 1
ATOM 519 N N . ASP A 1 69 ? 3.233 -9.748 7.263 1.00 94.50 69 ASP A N 1
ATOM 520 C CA . ASP A 1 69 ? 3.386 -10.899 8.154 1.00 94.50 69 ASP A CA 1
ATOM 521 C C . ASP A 1 69 ? 3.799 -10.468 9.563 1.00 94.50 69 ASP A C 1
ATOM 523 O O . ASP A 1 69 ? 3.215 -10.899 10.562 1.00 94.50 69 ASP A O 1
ATOM 527 N N . ARG A 1 70 ? 4.783 -9.567 9.672 1.00 92.94 70 ARG A N 1
ATOM 528 C CA . ARG A 1 70 ? 5.249 -9.067 10.972 1.00 92.94 70 ARG A CA 1
ATOM 529 C C . ARG A 1 70 ? 4.172 -8.262 11.696 1.00 92.94 70 ARG A C 1
ATOM 531 O O . ARG A 1 70 ? 4.086 -8.345 12.922 1.00 92.94 70 ARG A O 1
ATOM 538 N N . LEU A 1 71 ? 3.365 -7.490 10.972 1.00 91.25 71 LEU A N 1
ATOM 539 C CA . LEU A 1 71 ? 2.223 -6.775 11.539 1.00 91.25 71 LEU A CA 1
ATOM 540 C C . LEU A 1 71 ? 1.155 -7.757 12.018 1.00 91.25 71 LEU A C 1
ATOM 542 O O . LEU A 1 71 ? 0.663 -7.604 13.134 1.00 91.25 71 LEU A O 1
ATOM 546 N N . ASP A 1 72 ? 0.838 -8.795 11.240 1.00 88.38 72 ASP A N 1
ATOM 547 C CA . ASP A 1 72 ? -0.122 -9.835 11.627 1.00 88.38 72 ASP A CA 1
ATOM 548 C C . ASP A 1 72 ? 0.332 -10.638 12.861 1.00 88.38 72 ASP A C 1
ATOM 550 O O . ASP A 1 72 ? -0.500 -10.960 13.713 1.00 88.38 72 ASP A O 1
ATOM 554 N N . GLN A 1 73 ? 1.637 -10.870 13.030 1.00 87.12 73 GLN A N 1
ATOM 555 C CA . GLN A 1 73 ? 2.208 -11.552 14.202 1.00 87.12 73 GLN A CA 1
ATOM 556 C C . GLN A 1 73 ? 2.173 -10.728 15.498 1.00 87.12 73 GLN A C 1
ATOM 558 O O . GLN A 1 73 ? 2.125 -11.299 16.586 1.00 87.12 73 GLN A O 1
ATOM 563 N N . ARG A 1 74 ? 2.192 -9.392 15.422 1.00 83.50 74 ARG A N 1
ATOM 564 C CA . ARG A 1 74 ? 2.196 -8.512 16.611 1.00 83.50 74 ARG A CA 1
ATOM 565 C C . ARG A 1 74 ? 0.857 -8.463 17.353 1.00 83.50 74 ARG A C 1
ATOM 567 O O . ARG A 1 74 ? 0.758 -7.779 18.368 1.00 83.50 74 ARG A O 1
ATOM 574 N N . LYS A 1 75 ? -0.178 -9.140 16.854 1.00 72.62 75 LYS A N 1
ATOM 575 C CA . LYS A 1 75 ? -1.566 -8.921 17.272 1.00 72.62 75 LYS A CA 1
ATOM 576 C C . LYS A 1 75 ? -1.956 -9.834 18.442 1.00 72.62 75 LYS A C 1
ATOM 578 O O . LYS A 1 75 ? -1.997 -11.053 18.268 1.00 72.62 75 LYS A O 1
ATOM 583 N N . PRO A 1 76 ? -2.331 -9.288 19.617 1.00 62.34 76 PRO A N 1
ATOM 584 C CA . PRO A 1 76 ? -3.102 -10.041 20.603 1.00 62.34 76 PRO A CA 1
ATOM 585 C C . PRO A 1 76 ? -4.441 -10.478 19.988 1.00 62.34 76 PRO A C 1
ATOM 587 O O . PRO A 1 76 ? -4.992 -9.780 19.132 1.00 62.34 76 PRO A O 1
ATOM 590 N N . ARG A 1 77 ? -4.991 -11.623 20.419 1.00 60.00 77 ARG A N 1
ATOM 591 C CA . ARG A 1 77 ? -6.299 -12.118 19.948 1.00 60.00 77 ARG A CA 1
ATOM 592 C C . ARG A 1 77 ? -7.370 -11.024 20.102 1.00 60.00 77 ARG A C 1
ATOM 594 O O . ARG A 1 77 ? -7.778 -10.743 21.222 1.00 60.00 77 ARG A O 1
ATOM 601 N N . GLY A 1 78 ? -7.843 -10.448 18.992 1.00 62.00 78 GLY A N 1
ATOM 602 C CA . GLY A 1 78 ? -9.081 -9.656 18.970 1.00 62.00 78 GLY A CA 1
ATOM 603 C C . GLY A 1 78 ? -9.094 -8.375 18.131 1.00 62.00 78 GLY A C 1
ATOM 604 O O . GLY A 1 78 ? -10.182 -7.946 17.766 1.00 62.00 78 GLY A O 1
ATOM 605 N N . ALA A 1 79 ? -7.950 -7.780 17.769 1.00 70.12 79 ALA A N 1
ATOM 606 C CA . ALA A 1 79 ? -7.943 -6.552 16.961 1.00 70.12 79 ALA A CA 1
ATOM 607 C C . ALA A 1 79 ? -6.869 -6.577 15.866 1.00 70.12 79 ALA A C 1
ATOM 609 O O . ALA A 1 79 ? -5.680 -6.747 16.135 1.00 70.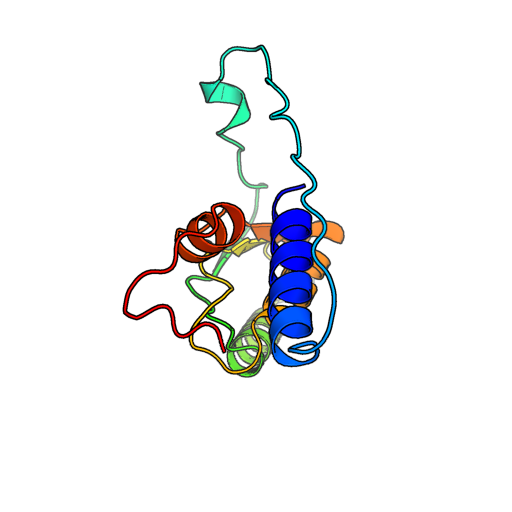12 79 ALA A O 1
ATOM 610 N N . ARG A 1 80 ? -7.298 -6.394 14.613 1.00 81.94 80 ARG A N 1
ATOM 611 C CA . ARG A 1 80 ? -6.415 -6.137 13.471 1.00 81.94 80 ARG A CA 1
ATOM 612 C C . ARG A 1 80 ? -6.447 -4.632 13.183 1.00 81.94 80 ARG A C 1
ATOM 614 O O . ARG A 1 80 ? -7.526 -4.156 12.843 1.00 81.94 80 ARG A O 1
ATOM 621 N N . PRO A 1 81 ? -5.324 -3.900 13.322 1.00 90.31 81 PRO A N 1
ATOM 622 C CA . PRO A 1 81 ? -5.247 -2.508 12.897 1.00 90.31 81 PRO A CA 1
ATOM 623 C C . PRO A 1 81 ? -5.618 -2.352 11.424 1.00 90.31 81 PRO A C 1
ATOM 625 O O . PRO A 1 81 ? -5.365 -3.256 10.618 1.00 90.31 81 PRO A O 1
ATOM 628 N N . HIS A 1 82 ? -6.216 -1.211 11.092 1.00 93.62 82 HIS A N 1
ATOM 629 C CA . HIS A 1 82 ? -6.487 -0.843 9.705 1.00 93.62 82 HIS A CA 1
ATOM 630 C C . HIS A 1 82 ? -5.192 -0.378 9.044 1.00 93.62 82 HIS A C 1
ATOM 632 O O . HIS A 1 82 ? -4.450 0.421 9.620 1.00 93.62 82 HIS A O 1
ATOM 638 N N . LEU A 1 83 ? -4.914 -0.877 7.844 1.00 95.94 83 LEU A N 1
ATOM 639 C CA . LEU A 1 83 ? -3.703 -0.515 7.111 1.00 95.94 83 LEU A CA 1
ATOM 640 C C . LEU A 1 83 ? -3.914 0.802 6.356 1.00 95.94 83 LEU A C 1
ATOM 642 O O . LEU A 1 83 ? -4.962 1.018 5.744 1.00 95.94 83 LEU A O 1
ATOM 646 N N . VAL A 1 84 ? -2.907 1.670 6.346 1.00 96.44 84 VAL A N 1
ATOM 647 C CA . VAL A 1 84 ? -2.923 2.913 5.565 1.00 96.44 84 VAL A CA 1
ATOM 648 C C . VAL A 1 84 ? -1.673 2.980 4.702 1.00 96.44 84 VAL A C 1
ATOM 650 O O . VAL A 1 84 ? -0.580 3.184 5.218 1.00 96.44 84 VAL A O 1
ATOM 653 N N . PHE A 1 85 ? -1.842 2.826 3.392 1.00 97.12 85 PHE A N 1
ATOM 654 C CA . PHE A 1 85 ? -0.771 2.988 2.409 1.00 97.12 85 PHE A CA 1
ATOM 655 C C . PHE A 1 85 ? -0.685 4.445 1.954 1.00 97.12 85 PHE A C 1
ATOM 657 O O . PHE A 1 85 ? -1.698 5.036 1.558 1.00 97.12 85 PHE A O 1
ATOM 664 N N . LEU A 1 86 ? 0.522 5.011 2.000 1.00 96.31 86 LEU A N 1
ATOM 665 C CA . LEU A 1 86 ? 0.785 6.418 1.677 1.00 96.31 86 LEU A CA 1
ATOM 666 C C . LEU A 1 86 ? 1.003 6.701 0.176 1.00 96.31 86 LEU A C 1
ATOM 668 O O . LEU A 1 86 ? 1.207 7.855 -0.191 1.00 96.31 86 LEU A O 1
ATOM 672 N N . GLY A 1 87 ? 0.887 5.686 -0.685 1.00 93.62 87 GLY A N 1
ATOM 673 C CA . GLY A 1 87 ? 1.144 5.785 -2.126 1.00 93.62 87 GLY A CA 1
ATOM 674 C C . GLY A 1 87 ? 2.531 5.259 -2.500 1.00 93.62 87 GLY A C 1
ATOM 675 O O . GLY A 1 87 ? 3.151 4.557 -1.704 1.00 93.62 87 GLY A O 1
ATOM 676 N N . ASP A 1 88 ? 2.980 5.557 -3.721 1.00 94.62 88 ASP A N 1
ATOM 677 C CA . ASP A 1 88 ? 4.277 5.136 -4.271 1.00 94.62 88 ASP A CA 1
ATOM 678 C C . ASP A 1 88 ? 4.483 3.616 -4.144 1.00 94.62 88 ASP A C 1
ATOM 680 O O . ASP A 1 88 ? 5.465 3.090 -3.617 1.00 94.62 88 ASP A O 1
ATOM 684 N N . LEU A 1 89 ? 3.477 2.898 -4.638 1.00 95.69 89 LEU A N 1
ATOM 685 C CA . LEU A 1 89 ? 3.431 1.445 -4.733 1.00 95.69 89 LEU A CA 1
ATOM 686 C C . LEU A 1 89 ? 4.247 0.922 -5.915 1.00 95.69 89 LEU A C 1
ATOM 688 O O . LEU A 1 89 ? 4.721 -0.212 -5.878 1.00 95.69 89 LEU A O 1
ATOM 692 N N . VAL A 1 90 ? 4.376 1.729 -6.967 1.00 91.88 90 VAL A N 1
ATOM 693 C CA . VAL A 1 90 ? 5.015 1.352 -8.236 1.00 91.88 90 VAL A CA 1
ATOM 694 C C . VAL A 1 90 ? 6.413 1.964 -8.389 1.00 91.88 90 VAL A C 1
ATOM 696 O O . VAL A 1 90 ? 6.819 2.803 -7.585 1.00 91.88 90 VAL A O 1
ATOM 699 N N . ASP A 1 91 ? 7.103 1.587 -9.473 1.00 87.19 91 ASP A N 1
ATOM 700 C CA . ASP A 1 91 ? 8.479 1.966 -9.847 1.00 87.19 91 ASP A CA 1
ATOM 701 C C . ASP A 1 91 ? 9.587 1.320 -8.999 1.00 87.19 91 ASP A C 1
ATOM 703 O O . ASP A 1 91 ? 9.386 1.008 -7.833 1.00 87.19 91 ASP A O 1
ATOM 707 N N . ARG A 1 92 ? 10.791 1.208 -9.585 1.00 84.88 92 ARG A N 1
ATOM 708 C CA . ARG A 1 92 ? 12.079 0.791 -8.979 1.00 84.88 92 ARG A CA 1
ATOM 709 C C . ARG A 1 92 ? 12.220 -0.677 -8.579 1.00 84.88 92 ARG A C 1
ATOM 711 O O . ARG A 1 92 ? 13.256 -1.260 -8.885 1.00 84.88 92 ARG A O 1
ATOM 718 N N . GLY A 1 93 ? 11.256 -1.234 -7.860 1.00 89.00 93 GLY A N 1
ATOM 719 C CA . GLY A 1 93 ? 11.345 -2.599 -7.353 1.00 89.00 93 GLY A CA 1
ATOM 720 C C . GLY A 1 93 ? 10.947 -3.654 -8.382 1.00 89.00 93 GLY A C 1
ATOM 721 O O . GLY A 1 93 ? 10.461 -3.334 -9.470 1.00 89.00 93 GLY A O 1
ATOM 722 N N . PRO A 1 94 ? 11.133 -4.933 -8.027 1.00 91.75 94 PRO A N 1
ATOM 723 C CA . PRO A 1 94 ? 11.077 -6.046 -8.968 1.00 91.75 94 PRO A CA 1
ATOM 724 C C . PRO A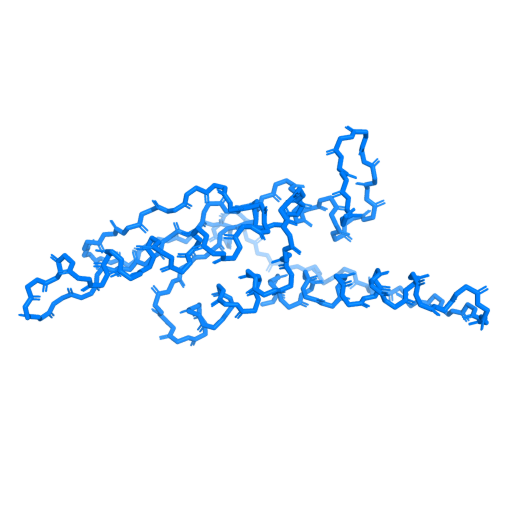 1 94 ? 9.674 -6.369 -9.496 1.00 91.75 94 PRO A C 1
ATOM 726 O O . PRO A 1 94 ? 9.571 -6.982 -10.557 1.00 91.75 94 PRO A O 1
ATOM 729 N N . ASP A 1 95 ? 8.600 -6.012 -8.779 1.00 93.75 95 ASP A N 1
ATOM 730 C CA . ASP A 1 95 ? 7.238 -6.381 -9.179 1.00 93.75 95 ASP A CA 1
ATOM 731 C C . ASP A 1 95 ? 6.177 -5.370 -8.709 1.00 93.75 95 ASP A C 1
ATOM 733 O O . ASP A 1 95 ? 5.498 -5.529 -7.689 1.00 93.75 95 ASP A O 1
ATOM 737 N N . SER A 1 96 ? 6.007 -4.302 -9.492 1.00 92.50 96 SER A N 1
ATOM 738 C CA . SER A 1 96 ? 4.961 -3.296 -9.252 1.00 92.50 96 SER A CA 1
ATOM 739 C C . SER A 1 96 ? 3.543 -3.864 -9.389 1.00 92.50 96 SER A C 1
ATOM 741 O O . SER A 1 96 ? 2.640 -3.407 -8.687 1.00 92.50 96 SER A O 1
ATOM 743 N N . MET A 1 97 ? 3.324 -4.852 -10.267 1.00 93.12 97 MET A N 1
ATOM 744 C CA . MET A 1 97 ? 1.995 -5.437 -10.470 1.00 93.12 97 MET A CA 1
ATOM 745 C C . MET A 1 97 ? 1.554 -6.211 -9.232 1.00 93.12 97 MET A C 1
ATOM 747 O O . MET A 1 97 ? 0.459 -5.975 -8.725 1.00 93.12 97 MET A O 1
ATOM 751 N N . ALA A 1 98 ? 2.419 -7.085 -8.713 1.00 95.19 98 ALA A N 1
ATOM 752 C CA . ALA A 1 98 ? 2.105 -7.875 -7.532 1.00 95.19 98 ALA A CA 1
ATOM 753 C C . ALA A 1 98 ? 1.844 -6.987 -6.309 1.00 95.19 98 ALA A C 1
ATOM 755 O O 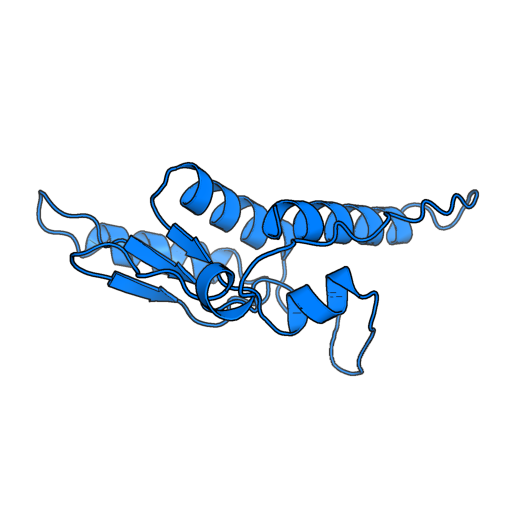. ALA A 1 98 ? 0.921 -7.264 -5.541 1.00 95.19 98 ALA A O 1
ATOM 756 N N . VAL A 1 99 ? 2.599 -5.893 -6.147 1.00 96.75 99 VAL A N 1
ATOM 757 C CA . VAL A 1 99 ? 2.349 -4.912 -5.078 1.00 96.75 99 VAL A CA 1
ATOM 758 C C . VAL A 1 99 ? 0.961 -4.288 -5.219 1.00 96.75 99 VAL A C 1
ATOM 760 O O . VAL A 1 99 ? 0.198 -4.271 -4.249 1.00 96.75 99 VAL A O 1
ATOM 763 N N . VAL A 1 100 ? 0.609 -3.792 -6.408 1.00 95.56 100 VAL A N 1
ATOM 764 C CA . VAL A 1 100 ? -0.694 -3.150 -6.628 1.00 95.56 100 VAL A CA 1
ATOM 765 C C . VAL A 1 100 ? -1.835 -4.147 -6.430 1.00 95.56 100 VAL A C 1
ATOM 767 O O . VAL A 1 100 ? -2.760 -3.843 -5.675 1.00 95.56 100 VAL A O 1
ATOM 770 N N . ASP A 1 101 ? -1.747 -5.348 -7.007 1.00 96.00 101 ASP A N 1
ATOM 771 C CA . ASP A 1 101 ? -2.756 -6.405 -6.853 1.00 96.00 101 ASP A CA 1
ATOM 772 C C . ASP A 1 101 ? -2.950 -6.776 -5.371 1.00 96.00 101 ASP A C 1
ATOM 774 O O . ASP A 1 101 ? -4.080 -6.940 -4.887 1.00 96.00 101 ASP A O 1
ATOM 778 N N . ARG A 1 102 ? -1.847 -6.854 -4.615 1.00 97.44 102 ARG A N 1
ATOM 779 C CA . ARG A 1 102 ? -1.868 -7.155 -3.183 1.00 97.44 102 ARG A CA 1
ATOM 780 C C . ARG A 1 102 ? -2.561 -6.065 -2.373 1.00 97.44 102 ARG A C 1
ATOM 782 O O . ARG A 1 102 ? -3.455 -6.371 -1.575 1.00 97.44 102 ARG A O 1
ATOM 789 N N . VAL A 1 103 ? -2.182 -4.804 -2.577 1.00 97.19 103 VAL A N 1
ATOM 790 C CA . VAL A 1 103 ? -2.781 -3.658 -1.873 1.00 97.19 103 VAL A CA 1
ATOM 791 C C . VAL A 1 103 ? -4.251 -3.494 -2.259 1.00 97.19 103 VAL A C 1
ATOM 793 O O . VAL A 1 103 ? -5.098 -3.314 -1.381 1.00 97.19 103 VAL A O 1
ATOM 796 N N . ALA A 1 104 ? -4.591 -3.645 -3.540 1.00 94.88 104 ALA A N 1
ATOM 797 C CA . ALA A 1 104 ? -5.970 -3.612 -4.016 1.00 94.88 104 ALA A CA 1
ATOM 798 C C . ALA A 1 104 ? -6.826 -4.712 -3.371 1.00 94.88 104 ALA A C 1
ATOM 800 O O . ALA A 1 104 ? -7.981 -4.462 -3.019 1.00 94.88 104 ALA A O 1
ATOM 801 N N . GLY A 1 105 ? -6.257 -5.904 -3.157 1.00 96.00 105 GLY A N 1
ATOM 802 C CA . GLY A 1 105 ? -6.869 -6.976 -2.371 1.00 96.00 105 GLY A CA 1
ATOM 803 C C . GLY A 1 105 ? -7.254 -6.538 -0.961 1.00 96.00 105 GLY A C 1
ATOM 804 O O . GLY A 1 105 ? -8.418 -6.631 -0.576 1.00 96.00 105 GLY A O 1
ATOM 805 N N . LEU A 1 106 ? -6.297 -5.978 -0.223 1.00 95.81 106 LEU A N 1
ATOM 806 C CA . LEU A 1 106 ? -6.514 -5.512 1.150 1.00 95.81 106 LEU A CA 1
ATOM 807 C C . LEU A 1 106 ? -7.556 -4.386 1.231 1.00 95.81 106 LEU A C 1
ATOM 809 O O . LEU A 1 106 ? -8.370 -4.367 2.155 1.00 95.81 106 LEU A O 1
ATOM 813 N N . VAL A 1 107 ? -7.553 -3.462 0.268 1.00 94.75 107 VAL A N 1
ATOM 814 C CA . VAL A 1 107 ? -8.549 -2.381 0.195 1.00 94.75 107 VAL A CA 1
ATOM 815 C C . VAL A 1 107 ? -9.944 -2.947 -0.073 1.00 94.75 107 VAL A C 1
ATOM 817 O O . VAL A 1 107 ? -10.906 -2.549 0.583 1.00 94.75 107 VAL A O 1
ATOM 820 N N . ARG A 1 108 ? -10.067 -3.904 -1.000 1.00 94.31 108 ARG A N 1
ATOM 821 C CA . ARG A 1 108 ? -11.345 -4.549 -1.340 1.00 94.31 108 ARG A CA 1
ATOM 822 C C . ARG A 1 108 ? -11.940 -5.321 -0.167 1.00 94.31 108 ARG A C 1
ATOM 824 O O . ARG A 1 108 ? -13.151 -5.291 0.021 1.00 94.31 108 ARG A O 1
ATOM 831 N N . ASP A 1 109 ? -11.085 -5.935 0.643 1.00 93.88 109 ASP A N 1
ATOM 832 C CA . ASP A 1 109 ? -11.476 -6.648 1.862 1.00 93.88 109 ASP A CA 1
ATOM 833 C C . ASP A 1 109 ? -11.803 -5.697 3.032 1.00 93.88 109 ASP A C 1
ATOM 835 O O . ASP A 1 109 ? -12.065 -6.147 4.148 1.00 93.88 109 ASP A O 1
ATOM 839 N N . GLY A 1 110 ? -11.748 -4.376 2.816 1.00 92.06 110 GLY A N 1
ATOM 840 C CA . GLY A 1 110 ? -11.981 -3.366 3.850 1.00 92.06 110 GLY A CA 1
ATOM 841 C C . GLY A 1 110 ? -10.884 -3.305 4.916 1.00 92.06 110 GLY A C 1
ATOM 842 O O . GLY A 1 110 ? -11.081 -2.685 5.957 1.00 92.06 110 GLY A O 1
ATOM 843 N N . ARG A 1 111 ? -9.730 -3.944 4.679 1.00 93.06 111 ARG A N 1
ATOM 844 C CA . ARG A 1 111 ? -8.591 -3.988 5.611 1.00 93.06 111 ARG A CA 1
ATOM 845 C C . ARG A 1 111 ? -7.636 -2.807 5.476 1.00 93.06 111 ARG A C 1
ATOM 847 O O . ARG A 1 111 ? -6.769 -2.640 6.335 1.00 93.06 111 ARG A O 1
ATOM 854 N N . ALA A 1 112 ? -7.720 -2.075 4.370 1.00 95.50 112 ALA A N 1
ATOM 855 C CA . ALA A 1 112 ? -6.773 -1.025 4.045 1.00 95.50 112 ALA A CA 1
ATOM 856 C C . ALA A 1 112 ? -7.428 0.185 3.382 1.00 95.50 112 ALA A C 1
ATOM 858 O O . ALA A 1 112 ? -8.431 0.068 2.679 1.00 95.50 112 ALA A O 1
ATOM 859 N N . SER A 1 113 ? -6.792 1.337 3.560 1.00 94.75 113 SER A N 1
ATOM 860 C CA . SER A 1 113 ? -6.970 2.530 2.736 1.00 94.75 113 SER A CA 1
ATOM 861 C C . SER A 1 113 ? -5.656 2.830 2.021 1.00 94.75 113 SER A C 1
ATOM 863 O O . SER A 1 113 ? -4.583 2.600 2.574 1.00 94.75 113 SER A O 1
ATOM 865 N N . CYS A 1 114 ? -5.730 3.358 0.803 1.00 94.62 114 CYS A N 1
ATOM 866 C CA . CYS A 1 114 ? -4.558 3.743 0.021 1.00 94.62 114 CYS A CA 1
ATOM 867 C C . CYS A 1 114 ? -4.801 5.113 -0.603 1.00 94.62 114 CYS A C 1
ATOM 869 O O . CYS A 1 114 ? -5.845 5.325 -1.228 1.00 94.62 114 CYS A O 1
ATOM 871 N N . ILE A 1 115 ? -3.846 6.025 -0.442 1.00 92.94 115 ILE A N 1
ATOM 872 C CA . ILE A 1 115 ? -3.815 7.279 -1.200 1.00 92.94 115 ILE A CA 1
ATOM 873 C C . ILE A 1 115 ? -2.938 7.117 -2.444 1.00 92.94 115 ILE A C 1
ATOM 875 O O . ILE A 1 115 ? -2.245 6.114 -2.604 1.00 92.94 115 ILE A O 1
ATOM 879 N N . LEU A 1 116 ? -3.016 8.090 -3.349 1.00 90.38 116 LEU A N 1
ATOM 880 C CA . LEU A 1 116 ? -2.249 8.082 -4.587 1.00 90.38 116 LEU A CA 1
ATOM 881 C C . LEU A 1 116 ? -0.917 8.808 -4.394 1.00 90.38 116 LEU A C 1
ATOM 883 O O . LEU A 1 116 ? -0.922 9.978 -4.003 1.00 90.38 116 LEU A O 1
ATOM 887 N N . GLY A 1 117 ? 0.190 8.141 -4.710 1.00 90.81 117 GLY A N 1
ATOM 888 C CA . GLY A 1 117 ? 1.514 8.748 -4.728 1.00 90.81 117 GLY A CA 1
ATOM 889 C C . GLY A 1 117 ? 1.808 9.478 -6.038 1.00 90.81 117 GLY A C 1
ATOM 890 O O . GLY A 1 117 ? 1.028 9.464 -7.004 1.00 90.81 117 GLY A O 1
ATOM 891 N N . ASN A 1 118 ? 2.958 10.148 -6.096 1.00 91.12 118 ASN A N 1
ATOM 892 C CA . ASN A 1 118 ? 3.392 10.812 -7.324 1.00 91.12 118 ASN A CA 1
ATOM 893 C C . ASN A 1 118 ? 3.788 9.815 -8.412 1.00 91.12 118 ASN A C 1
ATOM 895 O O . ASN A 1 118 ? 3.661 10.153 -9.593 1.00 91.12 118 ASN A O 1
ATOM 899 N N . HIS A 1 119 ? 4.257 8.621 -8.055 1.00 89.50 119 HIS A N 1
ATOM 900 C CA . HIS A 1 119 ? 4.620 7.600 -9.035 1.00 89.50 119 HIS A CA 1
ATOM 901 C C . HIS A 1 119 ? 3.384 7.072 -9.774 1.00 89.50 119 HIS A C 1
ATOM 903 O O . HIS A 1 119 ? 3.342 7.125 -11.007 1.00 89.50 119 HIS A O 1
ATOM 909 N N . GLU A 1 120 ? 2.310 6.732 -9.058 1.00 89.81 120 GLU A N 1
ATOM 910 C CA . GLU A 1 120 ? 1.042 6.355 -9.694 1.00 89.81 120 GLU A CA 1
ATOM 911 C C . GLU A 1 120 ? 0.430 7.507 -10.508 1.00 89.81 120 GLU A C 1
ATOM 913 O O . GLU A 1 120 ? -0.056 7.294 -11.621 1.00 89.81 120 GLU A O 1
ATOM 918 N N . LEU A 1 121 ? 0.482 8.748 -10.001 1.00 88.56 121 LEU A N 1
ATOM 919 C CA . LEU A 1 121 ? 0.025 9.924 -10.753 1.00 88.56 121 LEU A CA 1
ATOM 920 C C . LEU A 1 121 ? 0.784 10.090 -12.072 1.00 88.56 121 LEU A C 1
ATOM 922 O O . LEU A 1 121 ? 0.181 10.430 -13.092 1.00 88.56 121 LEU A O 1
ATOM 926 N N . ASN A 1 122 ? 2.100 9.881 -12.066 1.00 86.06 122 ASN A N 1
ATOM 927 C CA . ASN A 1 122 ? 2.909 9.951 -13.279 1.00 86.06 122 ASN A CA 1
ATOM 928 C C . ASN A 1 122 ? 2.539 8.831 -14.257 1.00 86.06 122 ASN A C 1
ATOM 930 O O . ASN A 1 122 ? 2.408 9.113 -15.449 1.00 86.06 122 ASN A O 1
ATOM 934 N N . LEU A 1 123 ? 2.295 7.614 -13.762 1.00 84.94 123 LEU A N 1
ATOM 935 C CA . LEU A 1 123 ? 1.869 6.475 -14.578 1.00 84.94 123 LEU A CA 1
ATOM 936 C C . LEU A 1 123 ? 0.531 6.739 -15.281 1.00 84.94 123 LEU A C 1
ATOM 938 O O . LEU A 1 123 ? 0.420 6.624 -16.507 1.00 84.94 123 LEU A O 1
ATOM 942 N N . ILE A 1 124 ? -0.479 7.163 -14.515 1.00 85.19 124 ILE A N 1
ATOM 943 C CA . ILE A 1 124 ? -1.819 7.478 -15.034 1.00 85.19 124 ILE A CA 1
ATOM 944 C C . ILE A 1 124 ? -1.739 8.611 -16.068 1.00 85.19 124 ILE A C 1
ATOM 946 O O . ILE A 1 124 ? -2.424 8.574 -17.089 1.00 85.19 124 ILE A O 1
ATOM 950 N N . ARG A 1 125 ? -0.869 9.605 -15.845 1.00 83.88 125 ARG A N 1
ATOM 951 C CA . ARG A 1 125 ? -0.705 10.774 -16.727 1.00 83.88 125 ARG A CA 1
ATOM 952 C C . ARG A 1 125 ? 0.283 10.584 -17.878 1.00 83.88 125 ARG A C 1
ATOM 954 O O . ARG A 1 125 ? 0.523 11.553 -18.596 1.00 83.88 125 ARG A O 1
ATOM 961 N N . ASP A 1 126 ? 0.862 9.396 -18.042 1.00 77.56 126 ASP A N 1
ATOM 962 C CA . ASP A 1 126 ? 1.882 9.112 -19.066 1.00 77.56 126 ASP A CA 1
ATOM 963 C C . ASP A 1 126 ? 3.129 10.015 -18.989 1.00 77.56 126 ASP A C 1
ATOM 965 O O . ASP A 1 126 ? 3.735 10.405 -19.990 1.00 77.56 126 ASP A O 1
ATOM 969 N N . ARG A 1 127 ? 3.508 10.424 -17.776 1.00 72.50 127 ARG A N 1
ATOM 970 C CA . ARG A 1 127 ? 4.649 11.319 -17.560 1.00 72.50 127 ARG A CA 1
ATOM 971 C C . ARG A 1 127 ? 5.889 10.517 -17.199 1.00 72.50 127 ARG A C 1
ATOM 973 O O . ARG A 1 127 ? 6.104 10.187 -16.037 1.00 72.50 127 ARG A O 1
ATOM 980 N N . LYS A 1 128 ? 6.748 10.272 -18.189 1.00 63.12 128 LYS A N 1
ATOM 981 C CA . LYS A 1 128 ? 8.084 9.702 -17.967 1.00 63.12 128 LYS A CA 1
ATOM 982 C C . LYS A 1 128 ? 9.015 10.772 -17.381 1.00 63.12 128 LYS A C 1
ATOM 984 O O . LYS A 1 128 ? 9.170 11.845 -17.962 1.00 63.12 128 LYS A O 1
ATOM 989 N N . ARG A 1 129 ? 9.625 10.496 -16.226 1.00 60.31 129 ARG A N 1
ATOM 990 C CA . ARG A 1 129 ? 10.681 11.321 -15.613 1.00 60.31 129 ARG A CA 1
ATOM 991 C C . ARG A 1 129 ? 11.978 10.518 -15.537 1.00 60.31 129 ARG A C 1
ATOM 993 O O . ARG A 1 129 ? 11.940 9.306 -15.358 1.00 60.31 129 ARG A O 1
ATOM 1000 N N . SER A 1 130 ? 13.122 11.185 -15.683 1.00 49.12 130 SER A N 1
ATOM 1001 C CA . SER A 1 130 ? 14.435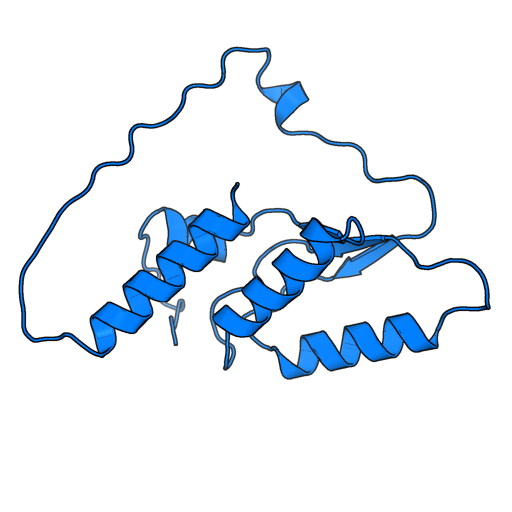 10.561 -15.479 1.00 49.12 130 SER A CA 1
ATOM 1002 C C . SER A 1 130 ? 14.536 10.042 -14.042 1.00 49.12 130 SER A C 1
ATOM 1004 O O . SER A 1 130 ? 14.353 10.825 -13.110 1.00 49.12 130 SER A O 1
ATOM 1006 N N . GLY A 1 131 ? 14.799 8.745 -13.870 1.00 56.56 131 GLY A N 1
ATOM 1007 C CA . GLY A 1 131 ? 14.760 8.062 -12.570 1.00 56.56 131 GLY A CA 1
ATOM 1008 C C . GLY A 1 131 ? 13.480 7.256 -12.315 1.00 56.56 131 GLY A C 1
ATOM 1009 O O . GLY A 1 131 ? 13.440 6.483 -11.360 1.00 56.56 131 GLY A O 1
ATOM 1010 N N . ASN A 1 132 ? 12.467 7.370 -13.181 1.00 52.91 132 ASN A N 1
ATOM 1011 C CA . ASN A 1 132 ? 11.382 6.396 -13.258 1.00 52.91 132 ASN A CA 1
ATOM 1012 C C . ASN A 1 132 ? 11.858 5.264 -14.169 1.00 52.91 132 ASN A C 1
ATOM 1014 O O . ASN A 1 132 ? 11.623 5.267 -15.381 1.00 52.91 132 ASN A O 1
ATOM 1018 N N . HIS A 1 133 ? 12.628 4.350 -13.590 1.00 53.28 133 HIS A N 1
ATOM 1019 C CA . HIS A 1 133 ? 12.944 3.082 -14.226 1.00 53.28 133 HIS A CA 1
ATOM 1020 C C . HIS A 1 133 ? 11.689 2.227 -14.067 1.00 53.28 133 HIS A C 1
ATOM 1022 O O . HIS A 1 133 ? 11.525 1.517 -13.077 1.00 53.28 133 HIS A O 1
ATOM 1028 N N . TRP A 1 134 ? 10.737 2.444 -14.974 1.00 60.44 134 TRP A N 1
ATOM 1029 C CA . TRP A 1 134 ? 9.605 1.547 -15.121 1.00 60.44 134 TRP A CA 1
ATOM 1030 C C . TRP A 1 134 ? 10.191 0.229 -15.624 1.00 60.44 134 TRP A C 1
ATOM 1032 O O . TRP A 1 134 ? 10.572 0.162 -16.796 1.00 60.44 134 TRP A O 1
ATOM 1042 N N . PHE A 1 135 ? 10.238 -0.749 -14.713 1.00 47.62 135 PHE A N 1
ATOM 1043 C CA . PHE A 1 135 ? 10.764 -2.114 -14.860 1.00 47.62 135 PHE A CA 1
ATOM 1044 C C . PHE A 1 135 ? 12.296 -2.231 -14.929 1.00 47.62 135 PHE A C 1
ATOM 1046 O O . PHE A 1 135 ? 12.950 -1.473 -15.682 1.00 47.62 135 PHE A O 1
#

Secondary structure (DSSP, 8-state):
-HHHHHHHHHHHHHHHHH--SS-----PPPP----S-HHHHS--PPPSS-EEEE---TT-HHHHHHHHHHHHHT--TT-PPEEEE-S--SSSSS-HHHHHHHHHHHHHTTSEEE---HHHHHHHTT---TT----